Protein AF-A0A7V4D5W0-F1 (afdb_monomer_lite)

Structure (mmCIF, N/CA/C/O backbone):
data_AF-A0A7V4D5W0-F1
#
_entry.id   AF-A0A7V4D5W0-F1
#
loop_
_atom_site.group_PDB
_atom_site.id
_atom_site.type_symbol
_atom_site.label_atom_id
_atom_site.label_alt_id
_atom_site.label_comp_id
_atom_site.label_asym_id
_atom_site.label_entity_id
_atom_site.label_seq_id
_atom_site.pdbx_PDB_ins_code
_atom_site.Cartn_x
_atom_site.Cartn_y
_atom_site.Cartn_z
_atom_site.occupancy
_atom_site.B_iso_or_equiv
_atom_site.auth_seq_id
_atom_site.auth_comp_id
_atom_site.auth_asym_id
_atom_site.auth_atom_id
_atom_site.pdbx_PDB_model_num
ATOM 1 N N . MET A 1 1 ? -47.260 19.781 13.495 1.00 46.78 1 MET A N 1
ATOM 2 C CA . MET A 1 1 ? -46.926 18.504 12.824 1.00 46.78 1 MET A CA 1
ATOM 3 C C . MET A 1 1 ? -46.784 18.795 11.338 1.00 46.78 1 MET A C 1
ATOM 5 O O . MET A 1 1 ? -47.748 19.249 10.744 1.00 46.78 1 MET A O 1
ATOM 9 N N . ILE A 1 2 ? -45.583 18.658 10.772 1.00 55.25 2 ILE A N 1
ATOM 10 C CA . ILE A 1 2 ? -45.325 18.955 9.351 1.00 55.25 2 ILE A CA 1
ATOM 11 C C . ILE A 1 2 ? -45.894 17.787 8.520 1.00 55.25 2 ILE A C 1
ATOM 13 O O . ILE A 1 2 ? -45.565 16.638 8.838 1.00 55.25 2 ILE A O 1
ATOM 17 N N . PRO A 1 3 ? -46.757 18.020 7.514 1.00 52.28 3 PRO A N 1
ATOM 18 C CA . PRO A 1 3 ? -47.415 16.935 6.798 1.00 52.28 3 PRO A CA 1
ATOM 19 C C . PRO A 1 3 ? -46.400 16.143 5.964 1.00 52.28 3 PRO A C 1
ATOM 21 O O . PRO A 1 3 ? -45.636 16.703 5.181 1.00 52.28 3 PRO A O 1
ATOM 24 N N . ARG A 1 4 ? -46.400 14.814 6.119 1.00 57.53 4 ARG A N 1
ATOM 25 C CA . ARG A 1 4 ? -45.564 13.850 5.373 1.00 57.53 4 ARG A CA 1
ATOM 26 C C . ARG A 1 4 ? -46.099 13.575 3.952 1.00 57.53 4 ARG A C 1
ATOM 28 O O . ARG A 1 4 ? -45.977 12.456 3.454 1.00 57.53 4 ARG A O 1
ATOM 35 N N . ASP A 1 5 ? -46.704 14.562 3.297 1.00 58.88 5 ASP A N 1
ATOM 36 C CA . ASP A 1 5 ? -47.408 14.357 2.021 1.00 58.88 5 ASP A CA 1
ATOM 37 C C . ASP A 1 5 ? -46.484 14.397 0.796 1.00 58.88 5 ASP A C 1
ATOM 39 O O . ASP A 1 5 ? -46.772 13.754 -0.214 1.00 58.88 5 ASP A O 1
ATOM 43 N N . SER A 1 6 ? -45.311 15.030 0.897 1.00 59.41 6 SER A N 1
ATOM 44 C CA . SER A 1 6 ? -44.365 15.146 -0.224 1.00 59.41 6 SER A CA 1
ATOM 45 C C . SER A 1 6 ? -43.876 13.795 -0.759 1.00 59.41 6 SER A C 1
ATOM 47 O O . SER A 1 6 ? -43.681 13.649 -1.961 1.00 59.41 6 SER A O 1
ATOM 49 N N . TYR A 1 7 ? -43.731 12.777 0.098 1.00 56.44 7 TYR A N 1
ATOM 50 C CA . TYR A 1 7 ? -43.322 11.432 -0.334 1.00 56.44 7 TYR A CA 1
ATOM 51 C C . TYR A 1 7 ? -44.431 10.679 -1.077 1.00 56.44 7 TYR A C 1
ATOM 53 O O . TYR A 1 7 ? -44.145 9.888 -1.972 1.00 56.44 7 TYR A O 1
ATOM 61 N N . LYS A 1 8 ? -45.701 10.928 -0.735 1.00 57.12 8 LYS A N 1
ATOM 62 C CA . LYS A 1 8 ? -46.840 10.234 -1.354 1.00 57.12 8 LYS A CA 1
ATOM 63 C C . LYS A 1 8 ? -47.140 10.764 -2.758 1.00 57.12 8 LYS A C 1
ATOM 65 O O . LYS A 1 8 ? -47.515 9.989 -3.633 1.00 57.12 8 LYS A O 1
ATOM 70 N N . ILE A 1 9 ? -46.894 12.053 -2.998 1.00 58.75 9 ILE A N 1
ATOM 71 C CA . ILE A 1 9 ? -47.120 12.709 -4.296 1.00 58.75 9 ILE A CA 1
ATOM 72 C C . ILE A 1 9 ? -46.102 12.238 -5.355 1.00 58.75 9 ILE A C 1
ATOM 74 O O . ILE A 1 9 ? -46.445 12.074 -6.526 1.00 58.75 9 ILE A O 1
ATOM 78 N N . VAL A 1 10 ? -44.860 11.940 -4.953 1.00 56.66 10 VAL A N 1
ATOM 79 C CA . VAL A 1 10 ? -43.796 11.467 -5.866 1.00 56.66 10 VAL A CA 1
ATOM 80 C C . VAL A 1 10 ? -44.072 10.059 -6.413 1.00 56.66 10 VAL A C 1
ATOM 82 O O . VAL A 1 10 ? -43.634 9.741 -7.519 1.00 56.66 10 VAL A O 1
ATOM 85 N N . VAL A 1 11 ? -44.826 9.228 -5.685 1.00 58.94 11 VAL A N 1
ATOM 86 C CA . VAL A 1 11 ? -45.153 7.843 -6.082 1.00 58.94 11 VAL A CA 1
ATOM 87 C C . VAL A 1 11 ? -46.330 7.780 -7.068 1.00 58.94 11 VAL A C 1
ATOM 89 O O . VAL A 1 11 ? -46.407 6.855 -7.872 1.00 58.94 11 VAL A O 1
ATOM 92 N N . GLN A 1 12 ? -47.230 8.770 -7.066 1.00 63.62 12 GLN A N 1
ATOM 93 C CA . GLN A 1 12 ? -48.402 8.790 -7.958 1.00 63.62 12 GLN A CA 1
ATOM 94 C C . GLN A 1 12 ? -48.093 9.242 -9.394 1.00 63.62 12 GLN A C 1
ATOM 96 O O . GLN A 1 12 ? -48.852 8.941 -10.313 1.00 63.62 12 GLN A O 1
ATOM 101 N N . SER A 1 13 ? -46.977 9.940 -9.618 1.00 69.75 13 SER A N 1
ATOM 102 C CA . SER A 1 13 ? -46.587 10.461 -10.931 1.00 69.75 13 SER A CA 1
ATOM 103 C C . SER A 1 13 ? -45.302 9.797 -11.414 1.00 69.75 13 SER A C 1
ATOM 105 O O . SER A 1 13 ? -44.218 10.100 -10.916 1.00 69.75 13 SER A O 1
ATOM 107 N N . LYS A 1 14 ? -45.407 8.956 -12.458 1.00 71.56 14 LYS A N 1
ATOM 108 C CA . LYS A 1 14 ? -44.250 8.298 -13.102 1.00 71.56 14 LYS A CA 1
ATOM 109 C C . LYS A 1 14 ? -43.136 9.294 -13.453 1.00 71.56 14 LYS A C 1
ATOM 111 O O . LYS A 1 14 ? -41.963 8.976 -13.313 1.00 71.56 14 LYS A O 1
ATOM 116 N N . ARG A 1 15 ? -43.500 10.520 -13.853 1.00 76.56 15 ARG A N 1
ATOM 117 C CA . ARG A 1 15 ? -42.561 11.585 -14.238 1.00 76.56 15 ARG A CA 1
ATOM 118 C C . ARG A 1 15 ? -41.773 12.130 -13.039 1.00 76.56 15 ARG A C 1
ATOM 120 O O . ARG A 1 15 ? -40.570 12.333 -13.157 1.00 76.56 15 ARG A O 1
ATOM 127 N N . LEU A 1 16 ? -42.426 12.319 -11.888 1.00 76.81 16 LEU A N 1
ATOM 128 C CA . LEU A 1 16 ? -41.766 12.744 -10.645 1.00 76.81 16 LEU A CA 1
ATOM 129 C C . LEU A 1 16 ? -40.869 11.640 -10.078 1.00 76.81 16 LEU A C 1
ATOM 131 O O . LEU A 1 16 ? -39.764 11.933 -9.629 1.00 76.81 16 LEU A O 1
ATOM 135 N N . THR A 1 17 ? -41.293 10.375 -10.167 1.00 79.56 17 THR A N 1
ATOM 136 C CA . THR A 1 17 ? -40.459 9.233 -9.766 1.00 79.56 17 THR A CA 1
ATOM 137 C C . THR A 1 17 ? -39.193 9.134 -10.624 1.00 79.56 17 THR A C 1
ATOM 139 O O . THR A 1 17 ? -38.104 8.949 -10.088 1.00 79.56 17 THR A O 1
ATOM 142 N N . THR A 1 18 ? -39.295 9.312 -11.948 1.00 84.62 18 THR A N 1
ATOM 143 C CA . THR A 1 18 ? -38.121 9.319 -12.839 1.00 84.62 18 THR A CA 1
ATOM 144 C C . THR A 1 18 ? -37.167 10.470 -12.521 1.00 84.62 18 THR A C 1
ATOM 146 O O . THR A 1 18 ? -35.967 10.239 -12.422 1.00 84.62 18 THR A O 1
ATOM 149 N N . ILE A 1 19 ? -37.674 11.692 -12.311 1.00 86.62 19 ILE A N 1
ATOM 150 C CA . ILE A 1 19 ? -36.834 12.849 -11.945 1.00 86.62 19 ILE A CA 1
ATOM 151 C C . ILE A 1 19 ? -36.120 12.600 -10.611 1.00 86.62 19 ILE A C 1
ATOM 153 O O . ILE A 1 19 ? -34.926 12.868 -10.501 1.00 86.62 19 ILE A O 1
ATOM 157 N N . PHE A 1 20 ? -36.818 12.033 -9.623 1.00 89.94 20 PHE A N 1
ATOM 158 C CA . PHE A 1 20 ? -36.212 11.646 -8.351 1.00 89.94 20 PHE A CA 1
ATOM 159 C C . PHE A 1 20 ? -35.060 10.654 -8.552 1.00 89.94 20 PHE A C 1
ATOM 161 O O . PHE A 1 20 ? -33.968 10.893 -8.048 1.00 89.94 20 PHE A O 1
ATOM 168 N N . TRP A 1 21 ? -35.263 9.590 -9.335 1.00 89.94 21 TRP A N 1
ATOM 169 C CA . TRP A 1 21 ? -34.206 8.614 -9.619 1.00 89.94 21 TRP A CA 1
ATOM 170 C C . TRP A 1 21 ? -33.021 9.215 -10.372 1.00 89.94 21 TRP A C 1
ATOM 172 O O . TRP A 1 21 ? -31.885 8.880 -10.052 1.00 89.94 21 TRP A O 1
ATOM 182 N N . VAL A 1 22 ? -33.258 10.116 -11.329 1.00 93.81 22 VAL A N 1
ATOM 183 C CA . VAL A 1 22 ? -32.187 10.806 -12.068 1.00 93.81 22 VAL A CA 1
ATOM 184 C C . VAL A 1 22 ? -31.355 11.681 -11.133 1.00 93.81 22 VAL A C 1
ATOM 186 O O . VAL A 1 22 ? -30.129 11.607 -11.161 1.00 93.81 22 VAL A O 1
ATOM 189 N N . ILE A 1 23 ? -32.002 12.468 -10.269 1.00 92.44 23 ILE A N 1
ATOM 190 C CA . ILE A 1 23 ? -31.306 13.306 -9.283 1.00 92.44 23 ILE A CA 1
ATOM 191 C C . ILE A 1 23 ? -30.559 12.429 -8.273 1.00 92.44 23 ILE A C 1
ATOM 193 O O . ILE A 1 23 ? -29.407 12.706 -7.949 1.00 92.44 23 ILE A O 1
ATOM 197 N N . PHE A 1 24 ? -31.181 11.348 -7.808 1.00 92.44 24 PHE A N 1
ATOM 198 C CA . PHE A 1 24 ? -30.589 10.424 -6.846 1.00 92.44 24 PHE A CA 1
ATOM 199 C C . PHE A 1 24 ? -29.361 9.697 -7.414 1.00 92.44 24 PHE A C 1
ATOM 201 O O . PHE A 1 24 ? -28.312 9.665 -6.774 1.00 92.44 24 PHE A O 1
ATOM 208 N N . LEU A 1 25 ? -29.448 9.177 -8.642 1.00 94.38 25 LEU A N 1
ATOM 209 C CA . LEU A 1 25 ? -28.311 8.576 -9.343 1.00 94.38 25 LEU A CA 1
ATOM 210 C C . LEU A 1 25 ? -27.220 9.604 -9.643 1.00 94.38 25 LEU A C 1
ATOM 212 O O . LEU A 1 25 ? -26.045 9.297 -9.464 1.00 94.38 25 LEU A O 1
ATOM 216 N N . GLY A 1 26 ? -27.591 10.823 -10.042 1.00 95.69 26 GLY A N 1
ATOM 217 C CA . GLY A 1 26 ? -26.646 11.922 -10.235 1.00 95.69 26 GLY A CA 1
ATOM 218 C C . GLY A 1 26 ? -25.883 12.260 -8.952 1.00 95.69 26 GLY A C 1
ATOM 219 O O . GLY A 1 26 ? -24.671 12.456 -8.988 1.00 95.69 26 GLY A O 1
ATOM 220 N N . LEU A 1 27 ? -26.565 12.241 -7.804 1.00 93.81 27 LEU A N 1
ATOM 221 C CA . LEU A 1 27 ? -25.950 12.452 -6.496 1.00 93.81 27 LEU A CA 1
ATOM 2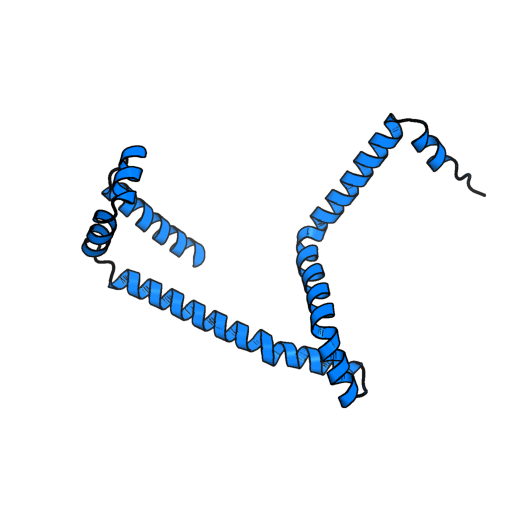22 C C . LEU A 1 27 ? -24.983 11.314 -6.130 1.00 93.81 27 LEU A C 1
ATOM 224 O O . LEU A 1 27 ? -23.856 11.584 -5.724 1.00 93.81 27 LEU A O 1
ATOM 228 N N . ILE A 1 28 ? -25.382 10.050 -6.324 1.00 91.19 28 ILE A N 1
ATOM 229 C CA . ILE A 1 28 ? -24.510 8.885 -6.091 1.00 91.19 28 ILE A CA 1
ATOM 230 C C . ILE A 1 28 ? -23.276 8.940 -6.994 1.00 91.19 28 ILE A C 1
ATOM 232 O O . ILE A 1 28 ? -22.163 8.743 -6.512 1.00 91.19 28 ILE A O 1
ATOM 236 N N . ALA A 1 29 ? -23.452 9.236 -8.282 1.00 90.62 29 ALA A N 1
ATOM 237 C CA . ALA A 1 29 ? -22.350 9.363 -9.229 1.00 90.62 29 ALA A CA 1
ATOM 238 C C . ALA A 1 29 ? -21.412 10.521 -8.854 1.00 90.62 29 ALA A C 1
ATOM 240 O O . ALA A 1 29 ? -20.194 10.365 -8.910 1.00 90.62 29 ALA A O 1
ATOM 241 N N . GLY A 1 30 ? -21.963 11.653 -8.405 1.00 90.38 30 GLY A N 1
ATOM 242 C CA . GLY A 1 30 ? -21.187 12.783 -7.898 1.00 90.38 30 GLY A CA 1
AT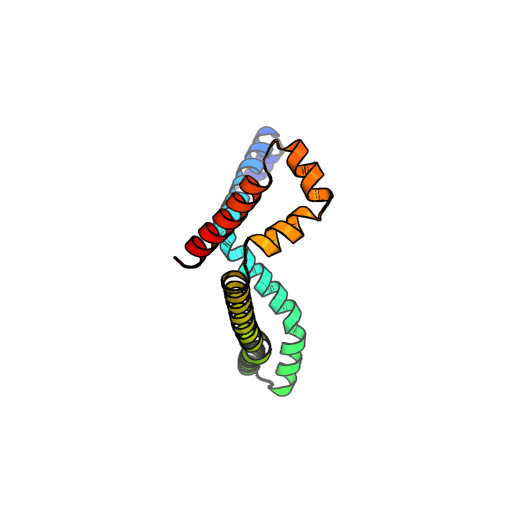OM 243 C C . GLY A 1 30 ? -20.355 12.413 -6.670 1.00 90.38 30 GLY A C 1
ATOM 244 O O . GLY A 1 30 ? -19.155 12.679 -6.634 1.00 90.38 30 GLY A O 1
ATOM 245 N N . ILE A 1 31 ? -20.956 11.722 -5.698 1.00 87.25 31 ILE A N 1
ATOM 246 C CA . ILE A 1 31 ? -20.252 11.216 -4.511 1.00 87.25 31 ILE A CA 1
ATOM 247 C C . ILE A 1 31 ? -19.166 10.215 -4.927 1.00 87.25 31 ILE A C 1
ATOM 249 O O . ILE A 1 31 ? -18.022 10.343 -4.500 1.00 87.25 31 ILE A O 1
ATOM 253 N N . ALA A 1 32 ? -19.479 9.259 -5.802 1.00 85.56 32 ALA A N 1
ATOM 254 C CA . ALA A 1 32 ? -18.513 8.278 -6.290 1.00 85.56 32 ALA A CA 1
ATOM 255 C C . ALA A 1 32 ? -17.334 8.937 -7.025 1.00 85.56 32 ALA A C 1
ATOM 257 O O . ALA A 1 32 ? -16.195 8.505 -6.864 1.00 85.56 32 ALA A O 1
ATOM 258 N N . TYR A 1 33 ? -17.581 10.006 -7.786 1.00 86.62 33 TYR A N 1
ATOM 259 C CA . TYR A 1 33 ? -16.533 10.761 -8.469 1.00 86.62 33 TYR A CA 1
ATOM 260 C C . TYR A 1 33 ? -15.619 11.501 -7.485 1.00 86.62 33 TYR A C 1
ATOM 262 O O . TYR A 1 33 ? -14.396 11.388 -7.585 1.00 86.62 33 TYR A O 1
ATOM 270 N N . ILE A 1 34 ? -16.198 12.203 -6.505 1.00 88.25 34 ILE A N 1
ATOM 271 C CA . ILE A 1 34 ? -15.446 12.923 -5.463 1.00 88.25 34 ILE A CA 1
ATOM 272 C C . ILE A 1 34 ? -14.597 11.944 -4.646 1.00 88.25 34 ILE A C 1
ATOM 274 O O . ILE A 1 34 ? -13.416 12.184 -4.398 1.00 88.25 34 ILE A O 1
ATOM 278 N N . TYR A 1 35 ? -15.176 10.803 -4.271 1.00 85.31 35 TYR A N 1
ATOM 279 C CA . TYR A 1 35 ? -14.512 9.797 -3.450 1.00 85.31 35 TYR A CA 1
ATOM 280 C C . TYR A 1 35 ? -13.750 8.737 -4.250 1.00 85.31 35 TYR A C 1
ATOM 282 O O . TYR A 1 35 ? -13.269 7.779 -3.646 1.00 85.31 35 TYR A O 1
ATOM 290 N N . ARG A 1 36 ? -13.556 8.890 -5.570 1.00 84.06 36 ARG A N 1
ATOM 291 C CA . ARG A 1 36 ? -12.932 7.841 -6.405 1.00 84.06 36 ARG A CA 1
ATOM 292 C C . ARG A 1 36 ? -11.564 7.401 -5.883 1.00 84.06 36 ARG A C 1
ATOM 294 O O . ARG A 1 36 ? -11.223 6.223 -5.923 1.00 84.06 36 ARG A O 1
ATOM 301 N N . TYR A 1 37 ? -10.795 8.358 -5.366 1.00 86.31 37 TYR A N 1
ATOM 302 C CA . TYR A 1 37 ? -9.455 8.122 -4.835 1.00 86.31 37 TYR A CA 1
ATOM 303 C C . TYR A 1 37 ? -9.462 7.577 -3.406 1.00 86.31 37 TYR A C 1
ATOM 305 O O . TYR A 1 37 ? -8.498 6.943 -2.998 1.00 86.31 37 TYR A O 1
ATOM 313 N N . TYR A 1 38 ? -10.547 7.789 -2.660 1.00 85.69 38 TYR A N 1
ATOM 314 C CA . TYR A 1 38 ? -10.721 7.288 -1.296 1.00 85.69 38 TYR A CA 1
ATOM 315 C C . TYR A 1 38 ? -11.393 5.915 -1.257 1.00 85.69 38 TYR A C 1
ATOM 317 O O . TYR A 1 38 ? -11.216 5.177 -0.290 1.00 85.69 38 TYR A O 1
ATOM 325 N N . PHE A 1 39 ? -12.120 5.551 -2.316 1.00 83.88 39 PHE A N 1
ATOM 326 C CA . PHE A 1 39 ? -12.797 4.265 -2.427 1.00 83.88 39 PHE A CA 1
ATOM 327 C C . PHE A 1 39 ? -11.811 3.100 -2.318 1.00 83.88 39 PHE A C 1
ATOM 329 O O . PHE A 1 39 ? -12.036 2.176 -1.543 1.00 83.88 39 PHE A O 1
ATOM 336 N N . TRP A 1 40 ? -10.680 3.182 -3.023 1.00 82.62 40 TRP A N 1
ATOM 337 C CA . TRP A 1 40 ? -9.637 2.157 -2.984 1.00 82.62 40 TRP A CA 1
ATOM 338 C C . TRP A 1 40 ? -9.012 1.990 -1.588 1.00 82.62 40 TRP A C 1
ATOM 340 O O . TRP A 1 40 ? -9.091 0.883 -1.055 1.00 82.62 40 TRP A O 1
ATOM 350 N N . PRO A 1 41 ? -8.461 3.041 -0.939 1.00 87.56 41 PRO A N 1
ATOM 351 C CA . PRO A 1 41 ? -7.971 2.953 0.437 1.00 87.56 41 PRO A CA 1
ATOM 352 C C . PRO A 1 41 ? -9.005 2.407 1.421 1.00 87.56 41 PRO A C 1
ATOM 354 O O . PRO A 1 41 ? -8.665 1.599 2.281 1.00 87.56 41 PRO A O 1
ATOM 357 N N . PHE A 1 42 ? -10.270 2.811 1.288 1.00 86.12 42 PHE A N 1
ATOM 358 C CA . PHE A 1 42 ? -11.349 2.330 2.146 1.00 86.12 42 PHE A CA 1
ATOM 359 C C . PHE A 1 42 ? -11.596 0.826 1.975 1.00 86.12 42 PHE A C 1
ATOM 361 O O . PHE A 1 42 ? -11.694 0.092 2.959 1.00 86.12 42 PHE A O 1
ATOM 368 N N . LEU A 1 43 ? -11.648 0.351 0.731 1.00 87.38 43 LEU A N 1
ATOM 369 C CA . LEU A 1 43 ? -11.872 -1.057 0.419 1.00 87.38 43 LEU A CA 1
ATOM 370 C C . LEU A 1 43 ? -10.695 -1.916 0.902 1.00 87.38 43 LEU A C 1
ATOM 372 O O . LEU A 1 43 ? -10.907 -2.944 1.546 1.00 87.38 43 LEU A O 1
ATOM 376 N N . PHE A 1 44 ? -9.461 -1.440 0.706 1.00 87.06 44 PHE A N 1
ATOM 377 C CA . PHE A 1 44 ? -8.275 -2.064 1.288 1.00 87.06 44 PHE A CA 1
ATOM 378 C C . PHE A 1 44 ? -8.342 -2.096 2.814 1.00 87.06 44 PHE A C 1
ATOM 380 O O . PHE A 1 44 ? -8.109 -3.151 3.394 1.00 87.06 44 PHE A O 1
ATOM 387 N N . ALA A 1 45 ? -8.716 -1.000 3.477 1.00 87.19 45 ALA A N 1
ATOM 388 C CA . ALA A 1 45 ? -8.832 -0.961 4.933 1.00 87.19 45 ALA A CA 1
ATOM 389 C C . ALA A 1 45 ? -9.839 -1.994 5.468 1.00 87.19 45 ALA A C 1
ATOM 391 O O . ALA A 1 45 ? -9.559 -2.645 6.473 1.00 87.19 45 ALA A O 1
ATOM 392 N N . ILE A 1 46 ? -10.971 -2.200 4.784 1.00 89.56 46 ILE A N 1
ATOM 393 C CA . ILE A 1 46 ? -11.941 -3.249 5.139 1.00 89.56 46 ILE A CA 1
ATOM 394 C C . ILE A 1 46 ? -11.326 -4.640 4.981 1.00 89.56 46 ILE A C 1
ATOM 396 O O . ILE A 1 46 ? -11.431 -5.459 5.894 1.00 89.56 46 ILE A O 1
ATOM 400 N N . ILE A 1 47 ? -10.678 -4.913 3.846 1.00 90.94 47 ILE A N 1
ATOM 401 C CA . ILE A 1 47 ? -10.036 -6.210 3.590 1.00 90.94 47 ILE A CA 1
ATOM 402 C C . ILE A 1 47 ? -8.969 -6.488 4.653 1.00 90.94 47 ILE A C 1
ATOM 404 O O . ILE A 1 47 ? -8.968 -7.557 5.263 1.00 90.94 47 ILE A O 1
ATOM 408 N N . PHE A 1 48 ? -8.106 -5.508 4.927 1.00 87.50 48 PHE A N 1
ATOM 409 C CA . PHE A 1 48 ? -7.086 -5.595 5.965 1.00 87.50 48 PHE A CA 1
ATOM 410 C C . PHE A 1 48 ? -7.708 -5.808 7.340 1.00 87.50 48 PHE A C 1
ATOM 412 O O . PHE A 1 48 ? -7.254 -6.681 8.069 1.00 87.50 48 PHE A O 1
ATOM 419 N N . TYR A 1 49 ? -8.771 -5.084 7.691 1.00 89.50 49 TYR A N 1
ATOM 420 C CA . TYR A 1 49 ? -9.469 -5.291 8.956 1.00 89.50 49 TYR A CA 1
ATOM 421 C C . TYR A 1 49 ? -9.974 -6.731 9.089 1.00 89.50 49 TYR A C 1
ATOM 423 O O . TYR A 1 49 ? -9.714 -7.372 10.104 1.00 89.50 49 TYR A O 1
ATOM 431 N N . ILE A 1 50 ? -10.648 -7.265 8.066 1.00 92.00 50 ILE A N 1
ATOM 432 C CA . ILE A 1 50 ? -11.181 -8.633 8.086 1.00 92.00 50 ILE A CA 1
ATOM 433 C C . ILE A 1 50 ? -10.043 -9.657 8.198 1.00 92.00 50 ILE A C 1
ATOM 435 O O . ILE A 1 50 ? -10.120 -10.556 9.036 1.00 92.00 50 ILE A O 1
ATOM 439 N N . GLY A 1 51 ? -8.976 -9.501 7.409 1.00 88.56 51 GLY A N 1
ATOM 440 C CA . GLY A 1 51 ? -7.835 -10.420 7.404 1.00 88.56 51 GLY A CA 1
ATOM 441 C C . GLY A 1 51 ? -6.983 -10.361 8.675 1.00 88.56 51 GLY A C 1
ATOM 442 O O . GLY A 1 51 ? -6.499 -11.386 9.149 1.00 88.56 51 GLY A O 1
ATOM 443 N N . LEU A 1 52 ? -6.828 -9.177 9.271 1.00 90.00 52 LEU A N 1
ATOM 444 C CA . LEU A 1 52 ? -5.988 -8.957 10.452 1.00 90.00 52 LEU A CA 1
ATOM 445 C C . LEU A 1 52 ? -6.740 -9.134 11.772 1.00 90.00 52 LEU A C 1
ATOM 447 O O . LEU A 1 52 ? -6.102 -9.299 12.808 1.00 90.00 52 LEU A O 1
ATOM 451 N N . LYS A 1 53 ? -8.078 -9.131 11.771 1.00 90.50 53 LYS A N 1
ATOM 452 C CA . LYS A 1 53 ? -8.901 -9.358 12.969 1.00 90.50 53 LYS A CA 1
ATOM 453 C C . LYS A 1 53 ? -8.514 -10.612 13.775 1.00 90.50 53 LYS A C 1
ATOM 455 O O . LYS A 1 53 ? -8.390 -10.479 14.997 1.00 90.50 53 LYS A O 1
ATOM 460 N N . PRO A 1 54 ? -8.315 -11.809 13.181 1.00 90.38 54 PRO A N 1
ATOM 461 C CA . PRO A 1 54 ? -7.891 -12.983 13.948 1.00 90.38 54 PRO A CA 1
ATOM 462 C C . PRO A 1 54 ? -6.522 -12.779 14.610 1.00 90.38 54 PRO A C 1
ATOM 464 O O . PRO A 1 54 ? -6.379 -13.053 15.801 1.00 90.38 54 PRO A O 1
ATOM 467 N N . LEU A 1 55 ? -5.555 -12.207 13.887 1.00 89.75 55 LEU A N 1
ATOM 468 C CA . LEU A 1 55 ? -4.225 -11.887 14.419 1.00 89.75 55 LEU A CA 1
ATOM 469 C C . LEU A 1 55 ? -4.291 -10.854 15.549 1.00 89.75 55 LEU A C 1
ATOM 471 O O . LEU A 1 55 ? -3.694 -11.062 16.599 1.00 89.75 55 LEU A O 1
ATOM 475 N N . TYR A 1 56 ? -5.075 -9.786 15.385 1.00 91.31 56 TYR A N 1
ATOM 476 C CA . TYR A 1 56 ? -5.289 -8.787 16.434 1.00 91.31 56 TYR A CA 1
ATOM 477 C C . TYR A 1 56 ? -5.870 -9.421 17.699 1.00 91.31 56 TYR A C 1
ATOM 479 O O . TYR A 1 56 ? -5.430 -9.115 18.803 1.00 91.31 56 TYR A O 1
ATOM 487 N N . THR A 1 57 ? -6.839 -10.328 17.546 1.00 92.06 57 THR A N 1
ATOM 488 C CA . THR A 1 57 ? -7.465 -11.015 18.684 1.00 92.06 57 THR A CA 1
ATOM 489 C C . THR A 1 57 ? -6.461 -11.916 19.400 1.00 92.06 57 THR A C 1
ATOM 491 O O . THR A 1 57 ? -6.428 -11.928 20.628 1.00 92.06 57 THR A O 1
ATOM 494 N N . T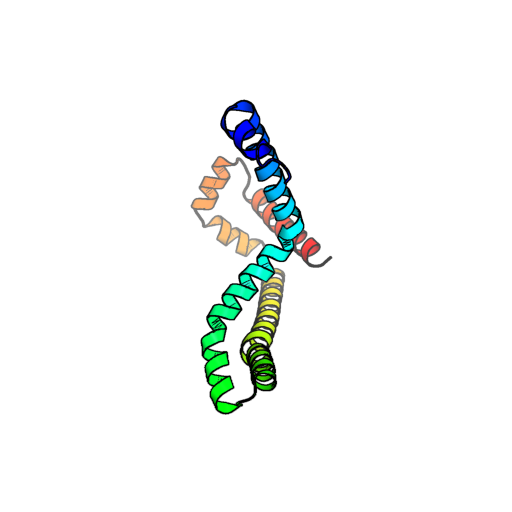RP A 1 58 ? -5.606 -12.613 18.647 1.00 92.50 58 TRP A N 1
ATOM 495 C CA . TRP A 1 58 ? -4.510 -13.409 19.196 1.00 92.50 58 TRP A CA 1
ATOM 496 C C . TRP A 1 58 ? -3.524 -12.530 19.977 1.00 92.50 58 TRP A C 1
ATOM 498 O O . TRP A 1 58 ? -3.292 -12.780 21.154 1.00 92.50 58 TRP A O 1
ATOM 508 N N . VAL A 1 59 ? -3.046 -11.423 19.398 1.00 90.25 59 VAL A N 1
ATOM 509 C CA . VAL A 1 59 ? -2.155 -10.463 20.082 1.00 90.25 59 VAL A CA 1
ATOM 510 C C . VAL A 1 59 ? -2.805 -9.876 21.341 1.00 90.25 59 VAL A C 1
ATOM 512 O O . VAL A 1 59 ? -2.153 -9.745 22.380 1.00 90.25 59 VAL A O 1
ATOM 515 N N . LEU A 1 60 ? -4.102 -9.564 21.287 1.00 92.81 60 LEU A N 1
ATOM 516 C CA . LEU A 1 60 ? -4.844 -9.016 22.420 1.00 92.81 60 LEU A CA 1
ATOM 517 C C . LEU A 1 60 ? -4.887 -9.984 23.615 1.00 92.81 60 LEU A C 1
ATOM 519 O O . LEU A 1 60 ? -4.871 -9.518 24.754 1.00 92.81 60 LEU A O 1
ATOM 523 N N . GLN A 1 61 ? -4.889 -11.302 23.384 1.00 92.44 61 GLN A N 1
ATOM 524 C CA . GLN A 1 61 ? -4.847 -12.301 24.463 1.00 92.44 61 GLN A CA 1
ATOM 525 C C . GLN A 1 61 ? -3.534 -12.246 25.261 1.00 92.44 61 GLN A C 1
ATOM 527 O O . GLN A 1 61 ? -3.562 -12.403 26.483 1.00 92.44 61 GLN A O 1
ATOM 532 N N . TYR A 1 62 ? -2.404 -11.965 24.605 1.00 90.56 62 TYR A N 1
ATOM 533 C CA . TYR A 1 62 ? -1.101 -11.850 25.271 1.00 90.56 62 TYR A CA 1
ATOM 534 C C . TYR A 1 62 ? -0.913 -10.489 25.940 1.00 90.56 62 TYR A C 1
ATOM 536 O O . TYR A 1 62 ? -0.475 -10.408 27.085 1.00 90.56 62 TYR A O 1
ATOM 544 N N . VAL A 1 63 ? -1.262 -9.415 25.230 1.00 90.50 63 VAL A N 1
ATOM 545 C CA . VAL A 1 63 ? -0.969 -8.038 25.651 1.00 90.50 63 VAL A CA 1
ATOM 546 C C . VAL A 1 63 ? -2.002 -7.503 26.648 1.00 90.50 63 VAL A C 1
ATOM 548 O O . VAL A 1 63 ? -1.687 -6.628 27.452 1.00 90.50 63 VAL A O 1
ATOM 551 N N . LYS A 1 64 ? -3.247 -8.001 26.604 1.00 89.00 64 LYS A N 1
ATOM 552 C CA . LYS A 1 64 ? -4.386 -7.627 27.472 1.00 89.00 64 LYS A CA 1
ATOM 553 C C . LYS A 1 64 ? -4.796 -6.142 27.451 1.00 89.00 64 LYS A C 1
ATOM 555 O O . LYS A 1 64 ? -5.787 -5.773 28.074 1.00 89.00 64 LYS A O 1
ATOM 560 N N . SER A 1 65 ? -4.093 -5.292 26.700 1.00 91.75 65 SER A N 1
ATOM 561 C CA . SER A 1 65 ? -4.396 -3.873 26.492 1.00 91.75 65 SER A CA 1
ATOM 562 C C . SER A 1 65 ? -4.720 -3.597 25.027 1.00 91.75 65 SER A C 1
ATOM 564 O O . SER A 1 65 ? -3.935 -3.921 24.137 1.00 91.75 65 SER A O 1
ATOM 566 N N . LYS A 1 66 ? -5.864 -2.946 24.776 1.00 90.06 66 LYS A N 1
ATOM 567 C CA . LYS A 1 66 ? -6.332 -2.619 23.418 1.00 90.06 66 LYS A CA 1
ATOM 568 C C . LYS A 1 66 ? -5.364 -1.701 22.673 1.00 90.06 66 LYS A C 1
ATOM 570 O O . LYS A 1 66 ? -5.151 -1.897 21.483 1.00 90.06 66 LYS A O 1
ATOM 575 N N . VAL A 1 67 ? -4.783 -0.720 23.368 1.00 91.62 67 VAL A N 1
ATOM 576 C CA . VAL A 1 67 ? -3.879 0.273 22.764 1.00 91.62 67 VAL A CA 1
ATOM 577 C C . VAL A 1 67 ? -2.559 -0.381 22.373 1.00 91.62 67 VAL A C 1
ATOM 579 O O . VAL A 1 67 ? -2.150 -0.272 21.220 1.00 91.62 67 VAL A O 1
ATOM 582 N N . LEU A 1 68 ? -1.930 -1.123 23.293 1.00 91.25 68 LEU A N 1
ATOM 583 C CA . LEU A 1 68 ? -0.685 -1.825 22.973 1.00 91.25 68 LEU A CA 1
ATOM 584 C C . LEU A 1 68 ? -0.901 -2.900 21.901 1.00 91.25 68 LEU A C 1
ATOM 586 O O . LEU A 1 68 ? -0.045 -3.047 21.038 1.00 91.25 68 LEU A O 1
ATOM 590 N N . ALA A 1 69 ? -2.032 -3.615 21.907 1.00 91.25 69 ALA A N 1
ATOM 591 C CA . ALA A 1 69 ? -2.330 -4.605 20.872 1.00 91.25 69 ALA A CA 1
ATOM 592 C C . ALA A 1 69 ? -2.437 -3.963 19.479 1.00 91.25 69 ALA A C 1
ATOM 594 O O . ALA A 1 69 ? -1.929 -4.519 18.508 1.00 91.25 69 ALA A O 1
ATOM 595 N N . SER A 1 70 ? -3.037 -2.772 19.374 1.00 89.12 70 SER A N 1
ATOM 596 C CA . SER A 1 70 ? -3.095 -2.028 18.111 1.00 89.12 70 SER A CA 1
ATOM 597 C C . SER A 1 70 ? -1.706 -1.591 17.641 1.00 89.12 70 SER A C 1
ATOM 599 O O . SER A 1 70 ? -1.368 -1.806 16.480 1.00 89.12 70 SER A O 1
ATOM 601 N N . PHE A 1 71 ? -0.877 -1.040 18.533 1.00 93.00 71 PHE A N 1
ATOM 602 C CA . PHE A 1 71 ? 0.505 -0.675 18.198 1.00 93.00 71 PHE A CA 1
ATOM 603 C C . PHE A 1 71 ? 1.342 -1.889 17.784 1.00 93.00 71 PHE A C 1
ATOM 605 O O . PHE A 1 71 ? 2.053 -1.832 16.783 1.00 93.00 71 PHE A O 1
ATOM 612 N N . ALA A 1 72 ? 1.215 -3.002 18.508 1.00 92.19 72 ALA A N 1
ATOM 613 C CA . ALA A 1 72 ? 1.897 -4.249 18.188 1.00 92.19 72 ALA A CA 1
ATOM 614 C C . ALA A 1 72 ? 1.476 -4.788 16.813 1.00 92.19 72 ALA A C 1
ATOM 616 O O . ALA A 1 72 ? 2.334 -5.189 16.033 1.00 92.19 72 ALA A O 1
ATOM 617 N N . MET A 1 73 ? 0.182 -4.736 16.477 1.00 91.94 73 MET A N 1
ATOM 618 C CA . MET A 1 73 ? -0.303 -5.139 15.154 1.00 91.94 73 MET A CA 1
ATOM 619 C C . MET A 1 73 ? 0.245 -4.260 14.031 1.00 91.94 73 MET A C 1
ATOM 621 O O . MET A 1 73 ? 0.662 -4.790 13.004 1.00 91.94 73 MET A O 1
ATOM 625 N N . VAL A 1 74 ? 0.285 -2.937 14.216 1.00 91.31 74 VAL A N 1
ATOM 626 C CA . VAL A 1 74 ? 0.883 -2.026 13.225 1.00 91.31 74 VAL A CA 1
ATOM 627 C C . VAL A 1 74 ? 2.370 -2.335 13.040 1.00 91.31 74 VAL A C 1
ATOM 629 O O . VAL A 1 74 ? 2.826 -2.471 11.907 1.00 91.31 74 VAL A O 1
ATOM 632 N N . GLY A 1 75 ? 3.112 -2.520 14.135 1.00 93.19 75 GLY A N 1
ATOM 633 C CA . GLY A 1 75 ? 4.524 -2.902 14.083 1.00 93.19 75 GLY A CA 1
ATOM 634 C C . GLY A 1 75 ? 4.751 -4.232 13.359 1.00 93.19 75 GLY A C 1
ATOM 635 O O . GLY A 1 75 ? 5.626 -4.322 12.501 1.00 93.19 75 GLY A O 1
ATOM 636 N N . LEU A 1 76 ? 3.919 -5.239 13.635 1.00 92.00 76 LEU A N 1
ATOM 637 C CA . LEU A 1 76 ? 3.979 -6.547 12.980 1.00 92.00 76 LEU A CA 1
ATOM 638 C C . LEU A 1 76 ? 3.760 -6.426 11.468 1.00 92.00 76 LEU A C 1
ATOM 640 O O . LEU A 1 76 ? 4.529 -6.983 10.693 1.00 92.00 76 LEU A O 1
ATOM 644 N N . ILE A 1 77 ? 2.768 -5.648 11.029 1.00 91.81 77 ILE A N 1
ATOM 645 C CA . ILE A 1 77 ? 2.513 -5.417 9.598 1.00 91.81 77 ILE A CA 1
ATOM 646 C C . ILE A 1 77 ? 3.709 -4.733 8.932 1.00 91.81 77 ILE A C 1
ATOM 648 O O . ILE A 1 77 ? 4.118 -5.135 7.842 1.00 91.81 77 ILE A O 1
ATOM 652 N N . ILE A 1 78 ? 4.297 -3.726 9.582 1.00 93.31 78 ILE A N 1
ATOM 653 C CA . ILE A 1 78 ? 5.471 -3.030 9.045 1.00 93.31 78 ILE A CA 1
ATOM 654 C C . ILE A 1 78 ? 6.632 -4.013 8.868 1.00 93.31 78 ILE A C 1
ATOM 656 O O . ILE A 1 78 ? 7.224 -4.080 7.793 1.00 93.31 78 ILE A O 1
ATOM 660 N N . ILE A 1 79 ? 6.930 -4.808 9.894 1.00 95.31 79 ILE A N 1
ATOM 661 C CA . ILE A 1 79 ? 8.091 -5.702 9.891 1.00 95.31 79 ILE A CA 1
ATOM 662 C C . ILE A 1 79 ? 7.891 -6.891 8.948 1.00 95.31 79 ILE A C 1
ATOM 664 O O . ILE A 1 79 ? 8.809 -7.258 8.224 1.00 95.31 79 ILE A O 1
ATOM 668 N N . THR A 1 80 ? 6.709 -7.504 8.945 1.00 91.62 80 THR A N 1
ATOM 669 C CA . THR A 1 80 ? 6.463 -8.760 8.223 1.00 91.62 80 THR A CA 1
ATOM 670 C C . THR A 1 80 ? 5.991 -8.546 6.788 1.00 91.62 80 THR A C 1
ATOM 672 O O . THR A 1 80 ? 6.201 -9.416 5.950 1.00 91.62 80 THR A O 1
ATOM 675 N N . ILE A 1 81 ? 5.353 -7.413 6.483 1.00 91.19 81 ILE A N 1
ATOM 676 C CA . ILE A 1 81 ? 4.789 -7.153 5.152 1.00 91.19 81 ILE A CA 1
ATOM 677 C C . ILE A 1 81 ? 5.509 -5.984 4.489 1.00 91.19 81 ILE A C 1
ATOM 679 O O . ILE A 1 81 ? 6.043 -6.144 3.392 1.00 91.19 81 ILE A O 1
ATOM 683 N N . LEU A 1 82 ? 5.546 -4.818 5.139 1.00 92.19 82 LEU A N 1
ATOM 684 C CA . LEU A 1 82 ? 6.005 -3.591 4.486 1.00 92.19 82 LEU A CA 1
ATOM 685 C C . LEU A 1 82 ? 7.504 -3.633 4.163 1.00 92.19 82 LEU A C 1
ATOM 687 O O . LEU A 1 82 ? 7.873 -3.390 3.018 1.00 92.19 82 LEU A O 1
ATOM 691 N N . ILE A 1 83 ? 8.353 -3.988 5.134 1.00 94.88 83 ILE A N 1
ATOM 692 C CA . ILE A 1 83 ? 9.809 -4.069 4.940 1.00 94.88 83 ILE A CA 1
ATOM 693 C C . ILE A 1 83 ? 10.173 -5.102 3.857 1.00 94.88 83 ILE A C 1
ATOM 695 O O . ILE A 1 83 ? 10.867 -4.723 2.912 1.00 94.88 83 ILE A O 1
ATOM 699 N N . PRO A 1 84 ? 9.690 -6.363 3.904 1.00 95.62 84 PRO A N 1
ATOM 700 C CA . PRO A 1 84 ? 9.984 -7.338 2.858 1.00 95.62 84 PRO A CA 1
ATOM 701 C C . PRO A 1 84 ? 9.511 -6.891 1.481 1.00 95.62 84 PRO A C 1
ATOM 703 O O . PRO A 1 84 ? 10.249 -7.035 0.513 1.00 95.62 84 PRO A O 1
ATOM 706 N N . THR A 1 85 ? 8.320 -6.295 1.389 1.00 93.69 85 THR A N 1
ATOM 707 C CA . THR A 1 85 ? 7.801 -5.776 0.116 1.00 93.69 85 THR A CA 1
ATOM 708 C C . THR A 1 85 ? 8.695 -4.665 -0.431 1.00 93.69 85 THR A C 1
ATOM 710 O O . THR A 1 85 ? 8.957 -4.623 -1.629 1.00 93.69 85 THR A O 1
ATOM 713 N N . PHE A 1 86 ? 9.213 -3.794 0.437 1.00 94.50 86 PHE A N 1
ATOM 714 C CA . PHE A 1 86 ? 10.127 -2.728 0.037 1.00 94.50 86 PHE A CA 1
ATOM 715 C C . PHE A 1 86 ? 11.457 -3.278 -0.494 1.00 94.50 86 PHE A C 1
ATOM 717 O O . PHE A 1 86 ? 11.935 -2.839 -1.535 1.00 94.50 86 PHE A O 1
ATOM 724 N N . ILE A 1 87 ? 12.021 -4.290 0.173 1.00 95.69 87 ILE A N 1
ATOM 725 C CA . ILE A 1 87 ? 13.226 -4.991 -0.301 1.00 95.69 87 ILE A CA 1
ATOM 726 C C . ILE A 1 87 ? 12.963 -5.649 -1.662 1.00 95.69 87 ILE A C 1
ATOM 728 O O . ILE A 1 87 ? 13.791 -5.558 -2.565 1.00 95.69 87 ILE A O 1
ATOM 732 N N . LEU A 1 88 ? 11.796 -6.277 -1.829 1.00 95.88 88 LEU A N 1
ATOM 733 C CA . LEU A 1 88 ? 11.396 -6.926 -3.077 1.00 95.88 88 LEU A CA 1
ATOM 734 C C . LEU A 1 88 ? 11.286 -5.909 -4.223 1.00 95.88 88 LEU A C 1
ATOM 736 O O . LEU A 1 88 ? 11.742 -6.186 -5.327 1.00 95.88 88 LEU A O 1
ATOM 740 N N . LEU A 1 89 ? 10.752 -4.714 -3.956 1.00 93.56 89 LEU A N 1
ATOM 741 C CA . LEU A 1 89 ? 10.696 -3.623 -4.933 1.00 93.56 89 LEU A CA 1
ATOM 742 C C . LEU A 1 89 ? 12.088 -3.140 -5.353 1.00 93.56 89 LEU A C 1
ATOM 744 O O . LEU A 1 89 ? 12.313 -2.936 -6.543 1.00 93.56 89 LEU A O 1
ATOM 748 N N . ILE A 1 90 ? 13.020 -2.994 -4.406 1.00 93.81 90 ILE A N 1
ATOM 749 C CA . ILE A 1 90 ? 14.412 -2.636 -4.721 1.00 93.81 90 ILE A CA 1
ATOM 750 C C . ILE A 1 90 ? 15.043 -3.726 -5.591 1.00 93.81 90 ILE A C 1
ATOM 752 O O . ILE A 1 90 ? 15.582 -3.426 -6.649 1.00 93.81 90 ILE A O 1
ATOM 756 N N . SER A 1 91 ? 14.888 -4.996 -5.211 1.00 95.25 91 SER A N 1
ATOM 757 C CA . SER A 1 91 ? 15.423 -6.116 -5.991 1.00 95.25 91 SER A CA 1
ATOM 758 C C . SER A 1 91 ? 14.824 -6.191 -7.398 1.00 95.25 91 SER A C 1
ATOM 760 O O . SER A 1 91 ? 15.542 -6.462 -8.356 1.00 95.25 91 SER A O 1
ATOM 762 N N . LEU A 1 92 ? 13.525 -5.917 -7.545 1.00 93.88 92 LEU A N 1
ATOM 763 C CA . LEU A 1 92 ? 12.879 -5.812 -8.853 1.00 93.88 92 LEU A CA 1
ATOM 764 C C . LEU A 1 92 ? 13.454 -4.662 -9.677 1.00 93.88 92 LEU A C 1
ATOM 766 O O . LEU A 1 92 ? 13.687 -4.830 -10.869 1.00 93.88 92 LEU A O 1
ATOM 770 N N . SER A 1 93 ? 13.702 -3.510 -9.054 1.00 91.69 93 SER A N 1
ATOM 771 C CA . SER A 1 93 ? 14.342 -2.377 -9.722 1.00 91.69 93 SER A CA 1
ATOM 772 C C . SER A 1 93 ? 15.735 -2.749 -10.229 1.00 91.69 93 SER A C 1
ATOM 774 O O . SER A 1 93 ? 16.051 -2.481 -11.386 1.00 91.69 93 SER A O 1
ATOM 776 N N . ASP A 1 94 ? 16.542 -3.416 -9.402 1.00 92.19 94 ASP A N 1
ATOM 777 C CA . ASP A 1 94 ? 17.880 -3.870 -9.786 1.00 92.19 94 ASP A CA 1
ATOM 778 C C . ASP A 1 94 ? 17.817 -4.855 -10.961 1.00 92.19 94 ASP A C 1
ATOM 780 O O . ASP A 1 94 ? 18.547 -4.694 -11.937 1.00 92.19 94 ASP A O 1
ATOM 784 N N . GLN A 1 95 ? 16.883 -5.812 -10.929 1.00 90.31 95 GLN A N 1
ATOM 785 C CA . GLN A 1 95 ? 16.667 -6.761 -12.028 1.00 90.31 95 GLN A CA 1
ATOM 786 C C . GLN A 1 95 ? 16.259 -6.064 -13.329 1.00 90.31 95 GLN A C 1
ATOM 788 O O . GLN A 1 95 ? 16.723 -6.435 -14.405 1.00 90.31 95 GLN A O 1
ATOM 793 N N . VAL A 1 96 ? 15.396 -5.049 -13.251 1.00 86.69 96 VAL A N 1
ATOM 794 C CA . VAL A 1 96 ? 14.984 -4.270 -14.425 1.00 86.69 96 VAL A CA 1
ATOM 795 C C . VAL A 1 96 ? 16.167 -3.484 -14.994 1.00 86.69 96 VAL A C 1
ATOM 797 O O . VAL A 1 96 ? 16.342 -3.452 -16.212 1.00 86.69 96 VAL A O 1
ATOM 800 N N . MET A 1 97 ? 17.008 -2.897 -14.140 1.00 81.81 97 MET A N 1
ATOM 801 C CA . MET A 1 97 ? 18.212 -2.178 -14.568 1.00 81.81 97 MET A CA 1
ATOM 802 C C . MET A 1 97 ? 19.263 -3.111 -15.172 1.00 81.81 97 MET A C 1
ATOM 804 O O . MET A 1 97 ? 19.869 -2.788 -16.193 1.00 81.81 97 MET A O 1
ATOM 808 N N . GLU A 1 98 ? 19.467 -4.285 -14.582 1.00 82.69 98 GLU A N 1
ATOM 809 C CA . GLU A 1 98 ? 20.359 -5.308 -15.122 1.00 82.69 98 GLU A CA 1
ATOM 810 C C . GLU A 1 98 ? 19.855 -5.818 -16.473 1.00 82.69 98 GLU A C 1
ATOM 812 O O . GLU A 1 98 ? 20.628 -5.907 -17.425 1.00 82.69 98 GLU A O 1
ATOM 817 N N . PHE A 1 99 ? 18.550 -6.065 -16.599 1.00 79.12 99 PHE A N 1
ATOM 818 C CA . PHE A 1 99 ? 17.927 -6.420 -17.868 1.00 79.12 99 PHE A CA 1
ATOM 819 C C . PHE A 1 99 ? 18.103 -5.316 -18.916 1.00 79.12 99 PHE A C 1
ATOM 821 O O . PHE A 1 99 ? 18.453 -5.605 -20.058 1.00 79.12 99 PHE A O 1
ATOM 828 N N . TYR A 1 100 ? 17.928 -4.049 -18.538 1.00 74.62 100 TYR A N 1
ATOM 829 C CA . TYR A 1 100 ? 18.176 -2.916 -19.425 1.00 74.62 100 TYR A CA 1
ATOM 830 C C . TYR A 1 100 ? 19.634 -2.872 -19.902 1.00 74.62 100 TYR A C 1
ATOM 832 O O . TYR A 1 100 ? 19.884 -2.757 -21.101 1.00 74.62 100 TYR A O 1
ATOM 840 N N . ASN A 1 101 ? 20.597 -3.034 -18.993 1.00 76.00 101 ASN A N 1
ATOM 841 C CA . ASN A 1 101 ? 22.019 -3.064 -19.334 1.00 76.00 101 ASN A CA 1
ATOM 842 C C . ASN A 1 101 ? 22.373 -4.276 -20.202 1.00 76.00 101 ASN A C 1
ATOM 844 O O . ASN A 1 101 ? 23.134 -4.143 -21.157 1.00 76.00 101 ASN A O 1
ATOM 848 N N . PHE A 1 102 ? 21.797 -5.446 -19.912 1.00 75.19 102 PHE A N 1
ATOM 849 C CA . PHE A 1 102 ? 21.936 -6.640 -20.739 1.00 75.19 102 PHE A CA 1
ATOM 850 C C . PHE A 1 102 ? 21.441 -6.367 -22.156 1.00 75.19 102 PHE A C 1
ATOM 852 O O . PHE A 1 102 ? 22.167 -6.612 -23.113 1.00 75.19 102 PHE A O 1
ATOM 859 N N . LEU A 1 103 ? 20.246 -5.796 -22.295 1.00 71.06 103 LEU A N 1
ATOM 860 C CA . LEU A 1 103 ? 19.718 -5.385 -23.583 1.00 71.06 103 LEU A CA 1
ATOM 861 C C . LEU A 1 103 ? 20.664 -4.384 -24.258 1.00 71.06 103 LEU A C 1
ATOM 863 O O . LEU A 1 103 ? 21.066 -4.613 -25.388 1.00 71.06 103 LEU A O 1
ATOM 867 N N . GLN A 1 104 ? 21.107 -3.327 -23.586 1.00 65.38 104 GLN A N 1
ATOM 868 C CA . GLN A 1 104 ? 21.988 -2.325 -24.190 1.00 65.38 104 GLN A CA 1
ATOM 869 C C . GLN A 1 104 ? 23.352 -2.890 -24.640 1.00 65.38 104 GLN A C 1
ATOM 871 O O . GLN A 1 104 ? 23.875 -2.462 -25.667 1.00 65.38 104 GLN A O 1
ATOM 876 N N . LEU A 1 105 ? 23.922 -3.844 -23.896 1.00 62.19 105 LEU A N 1
ATOM 877 C CA . LEU A 1 105 ? 25.242 -4.430 -24.166 1.00 62.19 105 LEU A CA 1
ATOM 878 C C . LEU A 1 105 ? 25.199 -5.628 -25.132 1.00 62.19 105 LEU A C 1
ATOM 880 O O . LEU A 1 105 ? 26.176 -5.868 -25.837 1.00 62.19 105 LEU A O 1
ATOM 884 N N . GLN A 1 106 ? 24.096 -6.386 -25.166 1.00 55.75 106 GLN A N 1
ATOM 885 C CA . GLN A 1 106 ? 23.922 -7.607 -25.973 1.00 55.75 106 GLN A CA 1
ATOM 886 C C . GLN A 1 106 ? 22.918 -7.446 -27.125 1.00 55.75 106 GLN A C 1
ATOM 888 O O . GLN A 1 106 ? 22.770 -8.372 -27.927 1.00 55.75 106 GLN A O 1
ATOM 893 N N . PHE A 1 107 ? 22.246 -6.295 -27.272 1.00 55.50 107 PHE A N 1
ATOM 894 C CA . PHE A 1 107 ? 21.556 -5.934 -28.515 1.00 55.50 107 PHE A CA 1
ATOM 895 C C . PHE A 1 107 ? 22.596 -5.662 -29.607 1.00 55.50 107 PHE A C 1
ATOM 897 O O . PHE A 1 107 ? 22.793 -4.535 -30.049 1.00 55.50 107 PHE A O 1
ATOM 904 N N . ASP A 1 108 ? 23.233 -6.721 -30.099 1.00 56.78 108 ASP A N 1
ATOM 905 C CA . ASP A 1 108 ? 23.721 -6.739 -31.464 1.00 56.78 108 ASP A CA 1
ATOM 906 C C . ASP A 1 108 ? 22.462 -6.842 -32.344 1.00 56.78 108 ASP A C 1
ATOM 908 O O . ASP A 1 108 ? 21.781 -7.880 -32.325 1.00 56.78 108 ASP A O 1
ATOM 912 N N . PRO A 1 109 ? 22.077 -5.783 -33.087 1.00 57.06 109 PRO A N 1
ATOM 913 C CA . PRO A 1 109 ? 20.836 -5.755 -33.864 1.00 57.06 109 PRO A CA 1
ATOM 914 C C . PRO A 1 109 ? 20.704 -6.968 -34.790 1.00 57.06 109 PRO A C 1
ATOM 916 O O . PRO A 1 109 ? 19.601 -7.375 -35.142 1.00 57.06 109 PRO A O 1
ATOM 919 N N . LYS A 1 110 ? 21.838 -7.578 -35.153 1.00 57.25 110 LYS A N 1
ATOM 920 C CA . LYS A 1 110 ? 21.943 -8.779 -35.978 1.00 57.25 110 LYS A CA 1
ATOM 921 C C . LYS A 1 110 ? 21.384 -10.039 -35.301 1.00 57.25 110 LYS A C 1
ATOM 923 O O . LYS A 1 110 ? 20.674 -10.791 -35.966 1.00 57.25 110 LYS A O 1
ATOM 928 N N . VAL A 1 111 ? 21.634 -10.258 -34.005 1.00 59.91 111 VAL A N 1
ATOM 929 C CA . VAL A 1 111 ? 21.185 -11.466 -33.275 1.00 59.91 111 VAL A CA 1
ATOM 930 C C . VAL A 1 111 ? 19.679 -11.418 -33.018 1.00 59.91 111 VAL A C 1
ATOM 932 O O . VAL A 1 111 ? 18.964 -12.393 -33.260 1.00 59.91 111 VAL A O 1
ATOM 935 N N . PHE A 1 112 ? 19.165 -10.255 -32.613 1.00 60.12 112 PHE A N 1
ATOM 936 C CA . PHE A 1 112 ? 17.729 -10.068 -32.418 1.00 60.12 112 PHE A CA 1
ATOM 937 C C . PHE A 1 112 ? 16.967 -10.106 -33.750 1.00 60.12 112 PHE A C 1
ATOM 939 O O . PHE A 1 112 ? 15.924 -10.754 -33.831 1.00 60.12 112 PHE A O 1
ATOM 946 N N . LYS A 1 113 ? 17.523 -9.523 -34.828 1.00 58.72 113 LYS A N 1
ATOM 947 C CA . LYS A 1 113 ? 16.994 -9.658 -36.198 1.00 58.72 113 LYS A CA 1
ATOM 948 C C . LYS A 1 113 ? 16.900 -11.127 -36.617 1.00 58.72 113 LYS A C 1
ATOM 950 O O . LYS A 1 113 ? 15.879 -11.523 -37.167 1.00 58.72 113 LYS A O 1
ATOM 955 N N . GLN A 1 114 ? 17.895 -11.956 -36.297 1.00 61.00 114 GLN A N 1
ATOM 956 C CA . GLN A 1 114 ? 17.893 -13.388 -36.620 1.00 61.00 114 GLN A CA 1
ATOM 957 C C . GLN A 1 114 ? 16.828 -14.194 -35.844 1.00 61.00 114 GLN A C 1
ATOM 959 O O . GLN A 1 114 ? 16.190 -15.071 -36.435 1.00 61.00 114 GLN A O 1
ATOM 964 N N . TYR A 1 115 ? 16.583 -13.871 -34.566 1.00 62.72 115 TYR A N 1
ATOM 965 C CA . TYR A 1 115 ? 15.511 -14.475 -33.754 1.00 62.72 115 TYR A CA 1
ATOM 966 C C . TYR A 1 115 ? 14.109 -14.044 -34.216 1.00 62.72 115 TYR A C 1
ATOM 968 O O . TYR A 1 115 ? 13.230 -14.887 -34.405 1.00 62.72 115 TYR A O 1
ATOM 976 N N . LEU A 1 116 ? 13.911 -12.747 -34.481 1.00 61.56 116 LEU A N 1
ATOM 977 C CA . LEU A 1 116 ? 12.669 -12.206 -35.052 1.00 61.56 116 LEU A CA 1
ATOM 978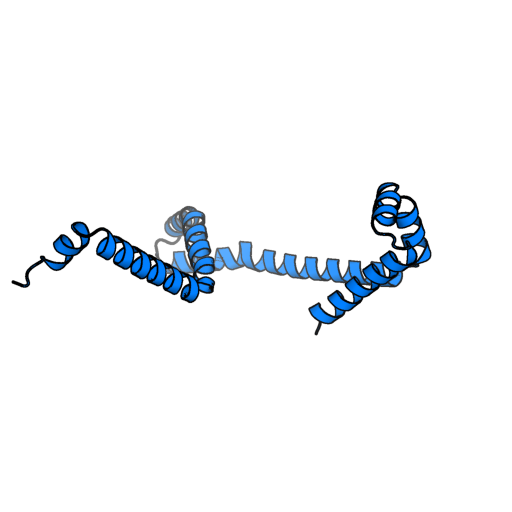 C C . LEU A 1 116 ? 12.365 -12.812 -36.430 1.00 61.56 116 LEU A C 1
ATOM 980 O O . LEU A 1 116 ? 11.213 -13.135 -36.725 1.00 61.56 116 LEU A O 1
ATOM 984 N N . MET A 1 117 ? 13.401 -13.018 -37.252 1.00 59.84 117 MET A N 1
ATOM 985 C CA . MET A 1 117 ? 13.304 -13.614 -38.589 1.00 59.84 117 MET A CA 1
ATOM 986 C C . MET A 1 117 ? 12.876 -15.089 -38.590 1.00 59.84 117 MET A C 1
ATOM 988 O O . MET A 1 117 ? 12.330 -15.546 -39.599 1.00 59.84 117 MET A O 1
ATOM 992 N N . HIS A 1 118 ? 13.105 -15.830 -37.499 1.00 62.19 118 HIS A N 1
ATOM 993 C CA . HIS A 1 118 ? 12.775 -17.258 -37.409 1.00 62.19 118 HIS A CA 1
ATOM 994 C C . HIS A 1 118 ? 11.316 -17.546 -37.044 1.00 62.19 118 HIS A C 1
ATOM 996 O O . HIS A 1 118 ? 10.834 -18.653 -37.296 1.00 62.19 118 HIS A O 1
ATOM 1002 N N . SER A 1 119 ? 10.578 -16.584 -36.482 1.00 62.38 119 SER A N 1
ATOM 1003 C CA . SER A 1 119 ? 9.191 -16.852 -36.101 1.00 62.38 119 SER A CA 1
ATOM 1004 C C . SER A 1 119 ? 8.251 -16.740 -37.316 1.00 62.38 119 SER A C 1
ATOM 1006 O O . SER A 1 119 ? 8.082 -15.682 -37.928 1.00 62.38 119 SER A O 1
ATOM 1008 N N . LYS A 1 120 ? 7.626 -17.865 -37.692 1.00 61.97 120 LYS A N 1
ATOM 1009 C CA . LYS A 1 120 ? 6.635 -17.926 -38.787 1.00 61.97 120 LYS A CA 1
ATOM 1010 C C . LYS A 1 120 ? 5.443 -16.988 -38.547 1.00 61.97 120 LYS A C 1
ATOM 1012 O O . LYS A 1 120 ? 4.959 -16.376 -39.494 1.00 61.97 120 LYS A O 1
ATOM 1017 N N . LEU A 1 121 ? 5.043 -16.816 -37.284 1.00 60.59 121 LEU A N 1
ATOM 1018 C CA . LEU A 1 121 ? 3.941 -15.940 -36.870 1.00 60.59 121 LEU A CA 1
ATOM 1019 C C . LEU A 1 121 ? 4.201 -14.455 -37.173 1.00 60.59 121 LEU A C 1
ATOM 1021 O O . LEU A 1 121 ? 3.285 -13.742 -37.584 1.00 60.59 121 LEU A O 1
ATOM 1025 N N . LEU A 1 122 ? 5.444 -13.976 -37.036 1.00 64.31 122 LEU A N 1
ATOM 1026 C CA . LEU A 1 122 ? 5.774 -12.598 -37.415 1.00 64.31 122 LEU A CA 1
ATOM 1027 C C . LEU A 1 122 ? 5.734 -12.398 -38.927 1.00 64.31 122 LEU A C 1
ATOM 1029 O O . LEU A 1 122 ? 5.231 -11.380 -39.384 1.00 64.31 122 LEU A O 1
ATOM 1033 N N . LYS A 1 123 ? 6.201 -13.365 -39.726 1.00 64.62 123 LYS A N 1
ATOM 1034 C CA . LYS A 1 123 ? 6.135 -13.263 -41.195 1.00 64.62 123 LYS A CA 1
ATOM 1035 C C . LYS A 1 123 ? 4.700 -13.166 -41.719 1.00 64.62 123 LYS A C 1
ATOM 1037 O O . LYS A 1 123 ? 4.461 -12.408 -42.656 1.00 64.62 123 LYS A O 1
ATOM 1042 N N . GLU A 1 124 ? 3.762 -13.901 -41.128 1.00 67.06 124 GLU A N 1
ATOM 1043 C CA . GLU A 1 124 ? 2.350 -13.850 -41.529 1.00 67.06 124 GLU A CA 1
ATOM 1044 C C . GLU A 1 124 ? 1.663 -12.551 -41.096 1.00 67.06 124 GLU A C 1
ATOM 1046 O O . GLU A 1 124 ? 0.943 -11.947 -41.892 1.00 67.06 124 GLU A O 1
ATOM 1051 N N . THR A 1 125 ? 1.942 -12.059 -39.887 1.00 63.84 125 THR A N 1
ATOM 1052 C CA . THR A 1 125 ? 1.373 -10.788 -39.405 1.00 63.84 125 THR A CA 1
ATOM 1053 C C . THR A 1 125 ? 1.946 -9.578 -40.148 1.00 63.84 125 THR A C 1
ATOM 1055 O O . THR A 1 125 ? 1.192 -8.708 -40.569 1.00 63.84 125 THR A O 1
ATOM 1058 N N . LEU A 1 126 ? 3.249 -9.547 -40.433 1.00 64.00 126 LEU A N 1
ATOM 1059 C CA . LEU A 1 126 ? 3.885 -8.498 -41.246 1.00 64.00 126 LEU A CA 1
ATOM 1060 C C . LEU A 1 126 ? 3.308 -8.393 -42.662 1.00 64.00 126 LEU A C 1
ATOM 1062 O O . LEU A 1 126 ? 3.124 -7.289 -43.174 1.00 64.00 126 LEU A O 1
ATOM 1066 N N . LYS A 1 127 ? 2.975 -9.534 -43.276 1.00 65.56 127 LYS A N 1
ATOM 1067 C CA . LYS A 1 127 ? 2.341 -9.580 -44.598 1.00 65.56 127 LYS A CA 1
ATOM 1068 C C . LYS A 1 127 ? 0.920 -9.006 -44.577 1.00 65.56 127 LYS A C 1
ATOM 1070 O O . LYS A 1 127 ? 0.496 -8.421 -45.565 1.00 65.56 127 LYS A O 1
ATOM 1075 N N . TYR A 1 128 ? 0.210 -9.135 -43.454 1.00 67.56 128 TYR A N 1
ATOM 1076 C CA . TYR A 1 128 ? -1.115 -8.541 -43.255 1.00 67.56 128 TYR A CA 1
ATOM 1077 C C . TYR A 1 128 ? -1.050 -7.015 -43.061 1.00 67.56 128 TYR A C 1
ATOM 1079 O O . TYR A 1 128 ? -1.941 -6.296 -43.502 1.00 67.56 128 TYR A O 1
ATOM 1087 N N . PHE A 1 129 ? 0.024 -6.511 -42.443 1.00 67.25 129 PHE A N 1
ATOM 1088 C CA . PHE A 1 129 ? 0.216 -5.083 -42.158 1.00 67.25 129 PHE A CA 1
ATOM 1089 C C . PHE A 1 129 ? 0.966 -4.301 -43.248 1.00 67.25 129 PHE A C 1
ATOM 1091 O O . PHE A 1 129 ? 1.160 -3.097 -43.091 1.00 67.25 129 PHE A O 1
ATOM 1098 N N . ASN A 1 130 ? 1.376 -4.946 -44.349 1.00 66.00 130 ASN A N 1
ATOM 1099 C CA . ASN A 1 130 ? 2.137 -4.321 -45.443 1.00 66.00 130 ASN A CA 1
ATOM 1100 C C . ASN A 1 130 ? 3.402 -3.566 -44.968 1.00 66.00 130 ASN A C 1
ATOM 1102 O O . ASN A 1 130 ? 3.855 -2.624 -45.613 1.00 66.00 130 ASN A O 1
ATOM 1106 N N . MET A 1 131 ? 3.966 -3.972 -43.828 1.00 64.69 131 MET A N 1
ATOM 1107 C CA . MET A 1 131 ? 5.152 -3.363 -43.225 1.00 64.69 131 MET A CA 1
ATOM 1108 C C . MET A 1 131 ? 6.381 -4.214 -43.513 1.00 64.69 131 MET A C 1
ATOM 1110 O O . MET A 1 131 ? 6.315 -5.446 -43.507 1.00 64.69 131 MET A O 1
ATOM 1114 N N . THR A 1 132 ? 7.528 -3.568 -43.720 1.00 65.12 132 THR A N 1
ATOM 1115 C CA . THR A 1 132 ? 8.795 -4.298 -43.806 1.00 65.12 132 THR A CA 1
ATOM 1116 C C . THR A 1 132 ? 9.321 -4.656 -42.416 1.00 65.12 132 THR A C 1
ATOM 1118 O O . THR A 1 132 ? 9.110 -3.955 -41.427 1.00 65.12 132 THR A O 1
ATOM 1121 N N . GLN A 1 133 ? 10.019 -5.790 -42.326 1.00 58.56 133 GLN A N 1
ATOM 1122 C CA . GLN A 1 133 ? 10.580 -6.308 -41.070 1.00 58.56 133 GLN A CA 1
ATOM 1123 C C . GLN A 1 133 ? 11.535 -5.321 -40.386 1.00 58.56 133 GLN A C 1
ATOM 1125 O O . GLN A 1 133 ? 11.572 -5.249 -39.158 1.00 58.56 133 GLN A O 1
ATOM 1130 N N . ASP A 1 134 ? 12.261 -4.536 -41.181 1.00 62.19 134 ASP A N 1
ATOM 1131 C CA . ASP A 1 134 ? 13.191 -3.525 -40.685 1.00 62.19 134 ASP A CA 1
ATOM 1132 C C . ASP A 1 134 ? 12.461 -2.300 -40.097 1.00 62.19 134 ASP A C 1
ATOM 1134 O O . ASP A 1 134 ? 12.909 -1.753 -39.089 1.00 62.19 134 ASP A O 1
ATOM 1138 N N . GLU A 1 135 ? 11.294 -1.921 -40.634 1.00 66.62 135 GLU A N 1
ATOM 1139 C CA . GLU A 1 135 ? 10.462 -0.843 -40.077 1.00 66.62 135 GLU A CA 1
ATOM 1140 C C . GLU A 1 135 ? 9.847 -1.223 -38.727 1.00 66.62 135 GLU A C 1
ATOM 1142 O O . GLU A 1 135 ? 9.853 -0.407 -37.804 1.00 66.62 135 GLU A O 1
ATOM 1147 N N . LEU A 1 136 ? 9.345 -2.458 -38.575 1.00 66.38 136 LEU A N 1
ATOM 1148 C CA . LEU A 1 136 ? 8.835 -2.928 -37.281 1.00 66.38 136 LEU A CA 1
ATOM 1149 C C . LEU A 1 136 ? 9.938 -2.960 -36.228 1.00 66.38 136 LEU A C 1
ATOM 1151 O O . LEU A 1 136 ? 9.718 -2.515 -35.104 1.00 66.38 136 LEU A O 1
ATOM 1155 N N . PHE A 1 137 ? 11.123 -3.449 -36.591 1.00 63.44 137 PHE A N 1
ATOM 1156 C CA . PHE A 1 137 ? 12.250 -3.497 -35.671 1.00 63.44 137 PHE A CA 1
ATOM 1157 C C . PHE A 1 137 ? 12.664 -2.091 -35.216 1.00 63.44 137 PHE A C 1
ATOM 1159 O O . PHE A 1 137 ? 12.746 -1.838 -34.015 1.00 63.44 137 PHE A O 1
ATOM 1166 N N . GLN A 1 138 ? 12.823 -1.143 -36.146 1.00 67.12 138 GLN A N 1
ATOM 1167 C CA . GLN A 1 138 ? 13.121 0.249 -35.794 1.00 67.12 138 GLN A CA 1
ATOM 1168 C C . GLN A 1 138 ? 12.029 0.886 -34.929 1.00 67.12 138 GLN A C 1
ATOM 1170 O O . GLN A 1 138 ? 12.332 1.666 -34.026 1.00 67.12 138 GLN A O 1
ATOM 1175 N N . ARG A 1 139 ? 10.760 0.549 -35.176 1.00 72.44 139 ARG A N 1
ATOM 1176 C CA . ARG A 1 139 ? 9.628 1.082 -34.418 1.00 72.44 139 ARG A CA 1
ATOM 1177 C C . ARG A 1 139 ? 9.578 0.515 -32.995 1.00 72.44 139 ARG A C 1
ATOM 1179 O O . ARG A 1 139 ? 9.354 1.285 -32.070 1.00 72.44 139 ARG A O 1
ATOM 1186 N N . ILE A 1 140 ? 9.856 -0.776 -32.800 1.00 70.19 140 ILE A N 1
ATOM 1187 C CA . ILE A 1 140 ? 9.961 -1.406 -31.469 1.00 70.19 140 ILE A CA 1
ATOM 1188 C C . ILE A 1 140 ? 11.113 -0.792 -30.670 1.00 70.19 140 ILE A C 1
ATOM 1190 O O . ILE A 1 140 ? 10.922 -0.412 -29.517 1.00 70.19 140 ILE A O 1
ATOM 1194 N N . VAL A 1 141 ? 12.286 -0.638 -31.294 1.00 68.06 141 VAL A N 1
ATOM 1195 C CA . VAL A 1 141 ? 13.454 -0.021 -30.649 1.00 68.06 141 VAL A CA 1
ATOM 1196 C C . VAL A 1 141 ? 13.158 1.428 -30.257 1.00 68.06 141 VAL A C 1
ATOM 1198 O O . VAL A 1 141 ? 13.436 1.809 -29.123 1.00 68.06 141 VAL A O 1
ATOM 1201 N N . ARG A 1 142 ? 12.522 2.214 -31.138 1.00 70.75 142 ARG A N 1
ATOM 1202 C CA . ARG A 1 142 ? 12.072 3.576 -30.802 1.00 70.75 142 ARG A CA 1
ATOM 1203 C C . ARG A 1 142 ? 11.077 3.599 -29.650 1.00 70.75 142 ARG A C 1
ATOM 1205 O O . ARG A 1 142 ? 11.254 4.391 -28.739 1.00 70.75 142 ARG A O 1
ATOM 1212 N N . TYR A 1 143 ? 10.071 2.724 -29.646 1.00 73.06 143 TYR A N 1
ATOM 1213 C CA . TYR A 1 143 ? 9.099 2.672 -28.550 1.00 73.06 143 TYR A CA 1
ATOM 1214 C C . TYR A 1 143 ? 9.750 2.342 -27.210 1.00 73.06 143 TYR A C 1
ATOM 1216 O O . TYR A 1 143 ? 9.390 2.937 -26.200 1.00 73.06 143 TYR A O 1
ATOM 1224 N N . MET A 1 144 ? 10.721 1.429 -27.195 1.00 64.62 144 MET A N 1
ATOM 1225 C CA . MET A 1 144 ? 11.484 1.126 -25.986 1.00 64.62 144 MET A CA 1
ATOM 1226 C C . MET A 1 144 ? 12.332 2.317 -25.527 1.00 64.62 144 MET A C 1
ATOM 1228 O O . MET A 1 144 ? 12.369 2.604 -24.333 1.00 64.62 144 MET A O 1
ATOM 1232 N N . GLN A 1 145 ? 12.972 3.030 -26.459 1.00 65.06 145 GLN A N 1
ATOM 1233 C CA . GLN A 1 145 ? 13.741 4.240 -26.160 1.00 65.06 145 GLN A CA 1
ATOM 1234 C C . GLN A 1 145 ? 12.843 5.366 -25.621 1.00 65.06 145 GLN A C 1
ATOM 1236 O O . GLN A 1 145 ? 13.144 5.932 -24.572 1.00 65.06 145 GLN A O 1
ATOM 1241 N N . ASP A 1 146 ? 11.703 5.632 -26.253 1.00 69.06 146 ASP A N 1
ATOM 1242 C CA . ASP A 1 146 ? 10.771 6.685 -25.831 1.00 69.06 146 ASP A CA 1
ATOM 1243 C C . ASP A 1 146 ? 10.103 6.361 -24.482 1.00 69.06 146 ASP A C 1
ATOM 1245 O O . ASP A 1 146 ? 9.982 7.239 -23.624 1.00 69.06 146 ASP A O 1
ATOM 1249 N N . MET A 1 147 ? 9.726 5.097 -24.238 1.00 65.00 147 MET A N 1
ATOM 1250 C CA . MET A 1 147 ? 9.256 4.649 -22.918 1.00 65.00 147 MET A CA 1
ATOM 1251 C C . MET A 1 147 ? 10.337 4.794 -21.848 1.00 65.00 147 MET A C 1
ATOM 1253 O O . MET A 1 147 ? 10.036 5.194 -20.727 1.00 6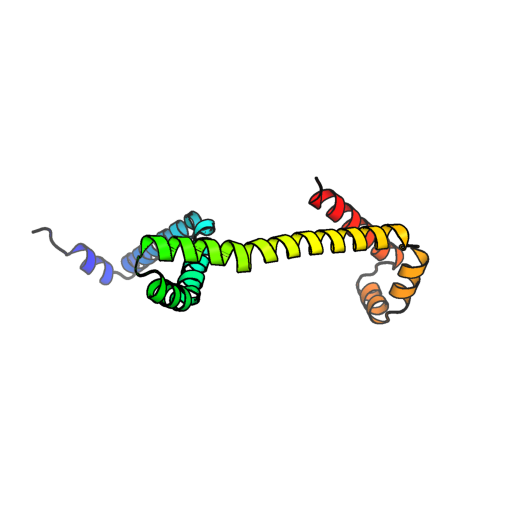5.00 147 MET A O 1
ATOM 1257 N N . SER A 1 148 ? 11.592 4.479 -22.178 1.00 56.41 148 SER A N 1
ATOM 1258 C CA . SER A 1 148 ? 12.687 4.637 -21.222 1.00 56.41 148 SER A CA 1
ATOM 1259 C C . SER A 1 148 ? 12.892 6.109 -20.847 1.00 56.41 148 SER A C 1
ATOM 1261 O O . SER A 1 148 ? 13.008 6.425 -19.670 1.00 56.41 148 SER A O 1
ATOM 1263 N N . LEU A 1 149 ? 12.826 7.032 -21.810 1.00 60.06 149 LEU A N 1
ATOM 1264 C CA . LEU A 1 149 ? 12.981 8.464 -21.541 1.00 60.06 149 LEU A CA 1
ATOM 1265 C C . LEU A 1 149 ? 11.817 9.044 -20.728 1.00 60.06 149 LEU A C 1
ATOM 1267 O O . LEU A 1 149 ? 12.041 9.922 -19.907 1.00 60.06 149 LEU A O 1
ATOM 1271 N N . THR A 1 150 ? 10.596 8.542 -20.921 1.00 63.69 150 THR A N 1
ATOM 1272 C CA . THR A 1 150 ? 9.396 9.026 -20.210 1.00 63.69 150 THR A CA 1
ATOM 1273 C C . THR A 1 150 ? 9.219 8.453 -18.806 1.00 63.69 150 THR A C 1
ATOM 1275 O O . THR A 1 150 ? 8.568 9.085 -17.981 1.00 63.69 150 THR A O 1
ATOM 1278 N N . LEU A 1 151 ? 9.777 7.277 -18.506 1.00 52.28 151 LEU A N 1
ATOM 1279 C CA . LEU A 1 151 ? 9.741 6.697 -17.157 1.00 52.28 151 LEU A CA 1
ATOM 1280 C C . LEU A 1 151 ? 10.824 7.266 -16.225 1.00 52.28 151 LEU A C 1
ATOM 1282 O O . LEU A 1 151 ? 10.711 7.109 -15.010 1.00 52.28 151 LEU A O 1
ATOM 1286 N N . PHE A 1 152 ? 11.849 7.923 -16.779 1.00 43.31 152 PHE A N 1
ATOM 1287 C CA . PHE A 1 152 ? 12.998 8.452 -16.035 1.00 43.31 152 PHE A CA 1
ATOM 1288 C C . PHE A 1 152 ? 13.208 9.978 -16.178 1.00 43.31 152 PHE A C 1
ATOM 1290 O O . PHE A 1 152 ? 14.232 10.485 -15.716 1.00 43.31 152 PHE A O 1
ATOM 1297 N N . SER A 1 153 ? 12.256 10.709 -16.778 1.00 44.44 153 SER A N 1
ATOM 1298 C CA . SER A 1 153 ? 12.151 12.184 -16.737 1.00 44.44 153 SER A CA 1
ATOM 1299 C C . SER A 1 153 ? 11.102 12.634 -15.728 1.00 44.44 153 SER A C 1
ATOM 1301 O O . SER A 1 153 ? 11.384 13.569 -14.951 1.00 44.44 153 SER A O 1
#

Foldseek 3Di:
DPDPCVVVVCVVDPVSVVVVVVVVVVVVVVVCVVCVVVVVVVVVVVVCCVVCVVVLVVLCVVVVDNVVSVVVSVVCCCVVPVVVVVVVVVVVVVVVVVVVVCCVVVPPVVVVLVVCVPDPVNVVVCVV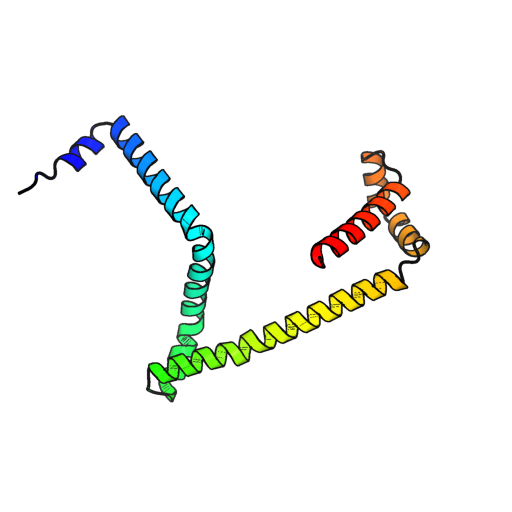VVHDPVVVSVVVVVVVVVVVVVVVD

Sequence (153 aa):
MIPRDSYKIVVQSKRLTTIFWVIFLGLIAGIAYIYRYYFWPFLFAIIFYIGLKPLYTWVLQYVKSKVLASFAMVGLIIITILIPTFILLISLSDQVMEFYNFLQLQFDPKVFKQYLMHSKLLKETLKYFNMTQDELFQRIVRYMQDMSLTLFS

Radius of gyration: 29.63 Å; chains: 1; bounding box: 74×37×73 Å

pLDDT: mean 77.64, std 14.65, range [43.31, 95.88]

Secondary structure (DSSP, 8-state):
---TTHHHHHHH-HHHHHHHHHHHHHHHHHHHHHTHHHHHHHHHHHHHHHHHHHHHHHHHHHH--HHHHHHHHHHHHIIIIIHHHHHHHHHHHHHHHHHHHHHHHH--HHHHHHHHHH-HHHHHHHHHHT--HHHHHHHHHHHHHHHHHHH--